Protein AF-A0A971FWZ2-F1 (afdb_monomer_lite)

Radius of gyration: 13.99 Å; chains: 1; bounding box: 31×29×38 Å

Structure (mmCIF, N/CA/C/O backbone):
data_AF-A0A971FWZ2-F1
#
_entry.id   AF-A0A971FWZ2-F1
#
loop_
_atom_site.group_PDB
_atom_site.id
_atom_site.type_symbol
_atom_site.label_atom_id
_atom_site.label_alt_id
_atom_site.label_comp_id
_atom_site.label_asym_id
_atom_site.label_entity_id
_atom_site.label_seq_id
_atom_site.pdbx_PDB_ins_code
_atom_site.Cartn_x
_atom_site.Cartn_y
_atom_site.Cartn_z
_atom_site.occupancy
_atom_site.B_iso_or_equiv
_atom_site.au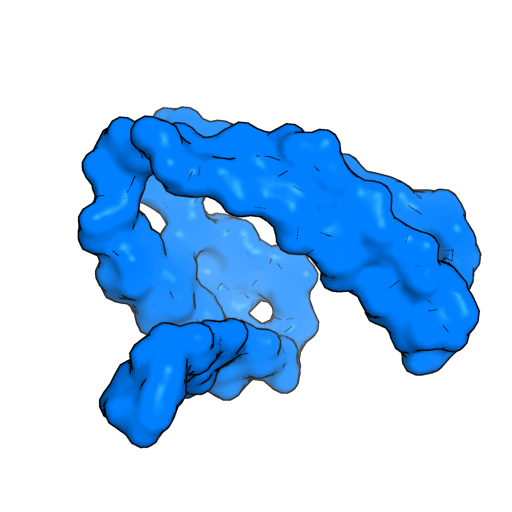th_seq_id
_atom_site.auth_comp_id
_atom_site.auth_asym_id
_atom_site.auth_atom_id
_atom_site.pdbx_PDB_model_num
ATOM 1 N N . MET A 1 1 ? -14.270 -1.105 8.929 1.00 76.12 1 MET A N 1
ATOM 2 C CA . MET A 1 1 ? -14.213 -1.210 10.407 1.00 76.12 1 MET A CA 1
ATOM 3 C C . MET A 1 1 ? -13.450 0.003 10.904 1.00 76.12 1 MET A C 1
ATOM 5 O O . MET A 1 1 ? -12.617 0.483 10.150 1.00 76.12 1 MET A O 1
ATOM 9 N N . SER A 1 2 ? -13.729 0.513 12.102 1.00 93.12 2 SER A N 1
ATOM 10 C CA . SER A 1 2 ? -12.933 1.619 12.650 1.00 93.12 2 SER A CA 1
ATOM 11 C C . SER A 1 2 ? -11.687 1.083 13.356 1.00 93.12 2 SER A C 1
ATOM 13 O O . SER A 1 2 ? -11.764 0.034 13.996 1.00 93.12 2 SER A O 1
ATOM 15 N N . TYR A 1 3 ? -10.578 1.811 13.241 1.00 96.31 3 TYR A N 1
ATOM 16 C CA . TYR A 1 3 ? -9.307 1.527 13.909 1.00 96.31 3 TYR A CA 1
ATOM 17 C C . TYR A 1 3 ? -8.830 2.768 14.674 1.00 96.31 3 TYR A C 1
ATOM 19 O O . TYR A 1 3 ? -9.221 3.883 14.327 1.00 96.31 3 TYR A O 1
ATOM 27 N N . PRO A 1 4 ? -7.989 2.629 15.711 1.00 97.81 4 PRO A N 1
ATOM 28 C CA . PRO A 1 4 ? -7.306 3.764 16.317 1.00 97.81 4 PRO A CA 1
ATOM 29 C C . PRO A 1 4 ? -6.423 4.491 15.295 1.00 97.81 4 PRO A C 1
ATOM 31 O O . PRO A 1 4 ? -5.694 3.859 14.534 1.00 97.81 4 PRO A O 1
ATOM 34 N N . ARG A 1 5 ? -6.420 5.828 15.326 1.00 97.50 5 ARG A N 1
ATOM 35 C CA . ARG A 1 5 ? -5.588 6.648 14.430 1.00 97.50 5 ARG A CA 1
ATOM 36 C C . ARG A 1 5 ? -4.108 6.246 14.460 1.00 97.50 5 ARG A C 1
ATOM 38 O O . ARG A 1 5 ? -3.516 6.057 13.405 1.00 97.50 5 ARG A O 1
ATOM 45 N N . ALA A 1 6 ? -3.560 6.055 15.659 1.00 98.12 6 ALA A N 1
ATOM 46 C CA . ALA A 1 6 ? -2.160 5.682 15.853 1.00 98.12 6 ALA A CA 1
ATOM 47 C C . ALA A 1 6 ? -1.798 4.330 15.207 1.00 98.12 6 ALA A C 1
ATOM 49 O O . ALA A 1 6 ? -0.681 4.158 14.738 1.00 98.12 6 ALA A O 1
ATOM 50 N N . GLU A 1 7 ? -2.741 3.385 15.143 1.00 97.62 7 GLU A N 1
ATOM 51 C CA . GLU A 1 7 ? -2.521 2.083 14.499 1.00 97.62 7 GLU A CA 1
ATOM 52 C C . GLU A 1 7 ? -2.395 2.234 12.976 1.00 97.62 7 GLU A C 1
ATOM 54 O O . GLU A 1 7 ? -1.532 1.621 12.350 1.00 97.62 7 GLU A O 1
ATOM 59 N N . LEU A 1 8 ? -3.217 3.100 12.372 1.00 97.75 8 LEU A N 1
ATOM 60 C CA . LEU A 1 8 ? -3.130 3.396 10.940 1.00 97.75 8 LEU A CA 1
ATOM 61 C C . LEU A 1 8 ? -1.877 4.206 10.593 1.00 97.75 8 LEU A C 1
ATOM 63 O O . LEU A 1 8 ? -1.286 3.978 9.542 1.00 97.75 8 LEU A O 1
ATOM 67 N N . GLU A 1 9 ? -1.452 5.119 11.467 1.00 98.06 9 GLU A N 1
ATOM 68 C CA . GLU A 1 9 ? -0.191 5.856 11.307 1.00 98.06 9 GLU A CA 1
ATOM 69 C C . GLU A 1 9 ? 1.014 4.914 11.342 1.00 98.06 9 GLU A C 1
ATOM 71 O O . GLU A 1 9 ? 1.855 4.966 10.448 1.00 98.06 9 GLU A O 1
ATOM 76 N N . GLU A 1 10 ? 1.048 3.980 12.294 1.00 98.12 10 GLU A N 1
ATOM 77 C CA . GLU A 1 10 ? 2.091 2.955 12.355 1.00 98.12 10 GLU A CA 1
ATOM 78 C C . GLU A 1 10 ? 2.098 2.064 11.100 1.00 98.12 10 GLU A C 1
ATOM 80 O O . GLU A 1 10 ? 3.161 1.742 10.562 1.00 98.12 10 GLU A O 1
ATOM 85 N N . MET A 1 11 ? 0.920 1.677 10.600 1.00 96.56 11 MET A N 1
ATOM 86 C CA . MET A 1 11 ? 0.810 0.919 9.352 1.00 96.56 11 MET A CA 1
ATOM 87 C C . MET A 1 11 ? 1.402 1.699 8.170 1.00 96.56 11 MET A C 1
ATOM 89 O O . MET A 1 11 ? 2.194 1.139 7.410 1.00 96.56 11 MET A O 1
ATOM 93 N N . VAL A 1 12 ? 1.088 2.994 8.053 1.00 96.88 12 VAL A N 1
ATOM 94 C CA . VAL A 1 12 ? 1.637 3.873 7.009 1.00 96.88 12 VAL A CA 1
ATOM 95 C C . VAL A 1 12 ? 3.154 3.997 7.120 1.00 96.88 12 VAL A C 1
ATOM 97 O O . VAL A 1 12 ? 3.845 3.897 6.109 1.00 96.88 12 VAL A O 1
ATOM 100 N N . GLU A 1 13 ? 3.698 4.178 8.322 1.00 96.94 13 GLU A N 1
ATOM 101 C CA . GLU A 1 13 ? 5.148 4.257 8.527 1.00 96.94 13 GLU A CA 1
ATOM 102 C C . GLU A 1 13 ? 5.858 2.981 8.059 1.00 96.94 13 GLU A C 1
ATOM 104 O O . GLU A 1 13 ? 6.848 3.055 7.322 1.00 96.94 13 GLU A O 1
ATOM 109 N N . A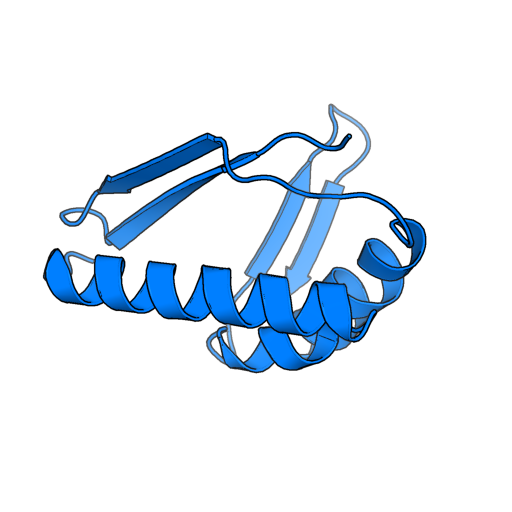RG A 1 14 ? 5.318 1.808 8.420 1.00 97.12 14 ARG A N 1
ATOM 110 C CA . ARG A 1 14 ? 5.836 0.504 7.978 1.00 97.12 14 ARG A CA 1
ATOM 111 C C . ARG A 1 14 ? 5.732 0.334 6.463 1.00 97.12 14 ARG A C 1
ATOM 113 O O . ARG A 1 14 ? 6.688 -0.126 5.845 1.00 97.12 14 ARG A O 1
ATOM 120 N N . TRP A 1 15 ? 4.608 0.732 5.868 1.00 95.50 15 TRP A N 1
ATOM 121 C CA . TRP A 1 15 ? 4.387 0.688 4.422 1.00 95.50 15 TRP A CA 1
ATOM 122 C C . TRP A 1 15 ? 5.406 1.540 3.662 1.00 95.50 15 TRP A C 1
ATOM 124 O O . TRP A 1 15 ? 6.067 1.058 2.743 1.00 95.50 15 TRP A O 1
ATOM 134 N N . LEU A 1 16 ? 5.586 2.795 4.080 1.00 93.56 16 LEU A N 1
ATOM 135 C CA . LEU A 1 16 ? 6.524 3.719 3.446 1.00 93.56 16 LEU A CA 1
ATOM 136 C C . LEU A 1 16 ? 7.977 3.264 3.613 1.00 93.56 16 LEU A C 1
ATOM 138 O O . LEU A 1 16 ? 8.782 3.461 2.705 1.00 93.56 16 LEU A O 1
ATOM 142 N N . GLN A 1 17 ? 8.326 2.664 4.755 1.00 94.88 17 GLN A N 1
ATOM 143 C CA . GLN A 1 17 ? 9.657 2.092 4.954 1.00 94.88 17 GLN A CA 1
ATOM 144 C C . GLN A 1 17 ? 9.893 0.885 4.045 1.00 94.88 17 GLN A C 1
ATOM 146 O O . GLN A 1 17 ? 10.898 0.863 3.343 1.00 94.88 17 GLN A O 1
ATOM 151 N N . ALA A 1 18 ? 8.951 -0.060 3.989 1.00 94.31 18 ALA A N 1
ATOM 152 C CA . ALA A 1 18 ? 9.061 -1.224 3.115 1.00 94.31 18 ALA A CA 1
ATOM 153 C C . ALA A 1 18 ? 9.166 -0.826 1.636 1.00 94.31 18 ALA A C 1
ATOM 155 O O . ALA A 1 18 ? 9.937 -1.434 0.903 1.00 94.31 18 ALA A O 1
ATOM 156 N N . ASN A 1 19 ? 8.450 0.222 1.213 1.00 90.56 19 ASN A N 1
ATOM 157 C CA . ASN A 1 19 ? 8.554 0.740 -0.149 1.00 90.56 19 ASN A CA 1
ATOM 158 C C . ASN A 1 19 ? 9.947 1.313 -0.453 1.00 90.56 19 ASN A C 1
ATOM 160 O O . ASN A 1 19 ? 10.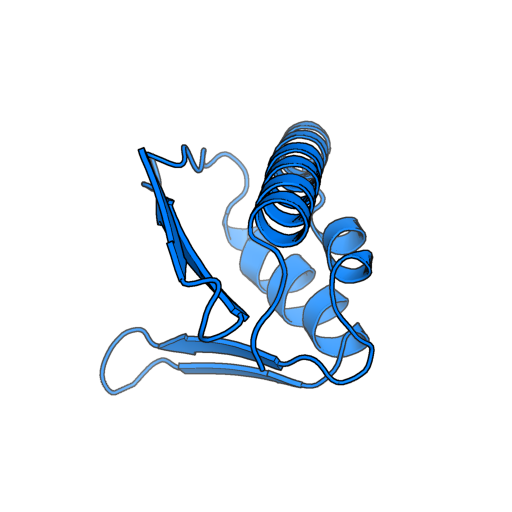495 1.024 -1.508 1.00 90.56 19 ASN A O 1
ATOM 164 N N . ARG A 1 20 ? 10.546 2.074 0.476 1.00 89.50 20 ARG A N 1
ATOM 165 C CA . ARG A 1 20 ? 11.928 2.570 0.323 1.00 89.50 20 ARG A CA 1
ATOM 166 C C . ARG A 1 20 ? 12.941 1.430 0.267 1.00 89.50 20 ARG A C 1
ATOM 168 O O . ARG A 1 20 ? 13.873 1.477 -0.527 1.00 89.50 20 ARG A O 1
ATOM 175 N N . ASP A 1 21 ? 12.768 0.416 1.110 1.00 92.25 21 ASP A N 1
ATOM 176 C CA . ASP A 1 21 ? 13.667 -0.740 1.143 1.00 92.25 21 ASP A CA 1
ATOM 177 C C . ASP A 1 21 ? 13.558 -1.561 -0.154 1.00 92.25 21 ASP A C 1
ATOM 179 O O . ASP A 1 21 ? 14.579 -1.974 -0.704 1.00 92.25 21 ASP A O 1
ATOM 183 N N . ALA A 1 22 ? 12.337 -1.740 -0.670 1.00 89.81 22 ALA A N 1
ATOM 184 C CA . ALA A 1 22 ? 12.068 -2.377 -1.957 1.00 89.81 22 ALA A CA 1
ATOM 185 C C . ALA A 1 22 ? 12.677 -1.600 -3.131 1.00 89.81 22 ALA A C 1
ATOM 187 O O . ALA A 1 22 ? 13.332 -2.197 -3.980 1.00 89.81 22 ALA A O 1
ATOM 188 N N . GLU A 1 23 ? 12.528 -0.275 -3.141 1.00 86.25 23 GLU A N 1
ATOM 189 C CA . GLU A 1 23 ? 13.098 0.615 -4.157 1.00 86.25 23 GLU A CA 1
ATOM 190 C C . GLU A 1 23 ? 14.633 0.553 -4.171 1.00 86.25 23 GLU A C 1
ATOM 192 O O . GLU A 1 23 ? 15.242 0.405 -5.228 1.00 86.25 23 GLU A O 1
ATOM 197 N N . VAL A 1 24 ? 15.276 0.566 -2.997 1.00 87.62 24 VAL A N 1
ATOM 198 C CA . VAL A 1 24 ? 16.737 0.402 -2.876 1.00 87.62 24 VAL A CA 1
ATOM 199 C C . VAL A 1 24 ? 17.198 -0.982 -3.349 1.00 87.62 24 VAL A C 1
ATOM 201 O O . VAL A 1 24 ? 18.288 -1.107 -3.911 1.00 87.62 24 VAL A O 1
ATOM 204 N N . ALA A 1 25 ? 16.399 -2.023 -3.108 1.00 89.12 25 ALA A N 1
ATOM 205 C CA . ALA A 1 25 ? 16.708 -3.391 -3.517 1.00 89.12 25 ALA A CA 1
ATOM 206 C C . ALA A 1 25 ? 16.371 -3.687 -4.990 1.00 89.12 25 ALA A C 1
ATOM 208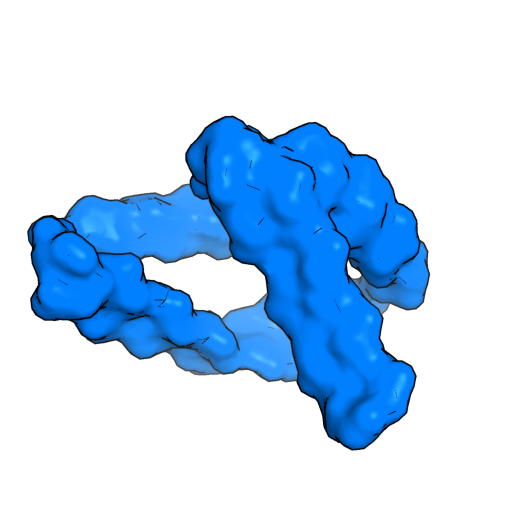 O O . ALA A 1 25 ? 16.897 -4.658 -5.535 1.00 89.12 25 ALA A O 1
ATOM 209 N N . GLY A 1 26 ? 15.506 -2.883 -5.618 1.00 86.56 26 GLY A N 1
ATOM 210 C CA . GLY A 1 26 ? 14.879 -3.208 -6.901 1.00 86.56 26 GLY A CA 1
ATOM 211 C C . GLY A 1 26 ? 13.964 -4.436 -6.822 1.00 86.56 26 GLY A C 1
ATOM 212 O O . GLY A 1 26 ? 13.851 -5.179 -7.791 1.00 86.56 26 GLY A O 1
ATOM 213 N N . ASP A 1 27 ? 13.371 -4.708 -5.655 1.00 90.06 27 ASP A N 1
ATOM 214 C CA . ASP A 1 27 ? 12.499 -5.867 -5.435 1.00 90.06 27 ASP A CA 1
ATOM 215 C C . ASP A 1 27 ? 11.334 -5.513 -4.505 1.00 90.06 27 ASP A C 1
ATOM 217 O O . ASP A 1 27 ? 11.503 -5.335 -3.296 1.00 90.06 27 ASP A O 1
ATOM 221 N N . TRP A 1 28 ? 10.128 -5.463 -5.072 1.00 91.56 28 TRP A N 1
ATOM 222 C CA . TRP A 1 28 ? 8.890 -5.162 -4.352 1.00 91.56 28 TRP A CA 1
ATOM 223 C C . TRP A 1 28 ? 8.189 -6.398 -3.789 1.00 91.56 28 TRP A C 1
ATOM 225 O O . TRP A 1 28 ? 7.291 -6.254 -2.955 1.00 91.56 28 TRP A O 1
ATOM 235 N N . LYS A 1 29 ? 8.603 -7.621 -4.151 1.00 94.12 29 LYS A N 1
ATOM 236 C CA . LYS A 1 29 ? 7.962 -8.858 -3.670 1.00 94.12 29 LYS A CA 1
ATOM 237 C C . LYS A 1 29 ? 7.876 -8.961 -2.138 1.00 94.12 29 LYS A C 1
ATOM 239 O O . LYS A 1 29 ? 6.840 -9.433 -1.655 1.00 94.12 29 LYS A O 1
ATOM 244 N N . PRO A 1 30 ? 8.871 -8.512 -1.341 1.00 94.94 30 PRO A N 1
ATOM 245 C CA . PRO A 1 30 ? 8.783 -8.548 0.120 1.00 94.94 30 PRO A CA 1
ATOM 246 C C . PRO A 1 30 ? 7.619 -7.732 0.699 1.00 94.94 30 PRO A C 1
ATOM 248 O O . PRO A 1 30 ? 7.098 -8.090 1.756 1.00 94.94 30 PRO A O 1
ATOM 251 N N . MET A 1 31 ? 7.149 -6.687 0.004 1.00 95.38 31 MET A N 1
ATOM 252 C CA . MET A 1 31 ? 6.003 -5.888 0.460 1.00 95.38 31 MET A CA 1
ATOM 253 C C . MET A 1 31 ? 4.703 -6.697 0.528 1.00 95.38 31 MET A C 1
ATOM 255 O O . MET A 1 31 ? 3.787 -6.309 1.253 1.00 95.38 31 MET A O 1
ATOM 259 N N . ALA A 1 32 ? 4.626 -7.852 -0.147 1.00 96.81 32 ALA A N 1
ATOM 260 C CA . ALA A 1 32 ? 3.491 -8.767 -0.049 1.00 96.81 32 ALA A CA 1
ATOM 261 C C . ALA A 1 32 ? 3.199 -9.196 1.403 1.00 96.81 32 ALA A C 1
ATOM 263 O O . ALA A 1 32 ? 2.057 -9.499 1.733 1.00 96.81 32 ALA A O 1
ATOM 264 N N . GLU A 1 33 ? 4.196 -9.203 2.296 1.00 97.25 33 GLU A N 1
ATOM 265 C CA . GLU A 1 33 ? 3.994 -9.554 3.710 1.00 97.25 33 GLU A CA 1
ATOM 266 C C . GLU A 1 33 ? 3.170 -8.520 4.496 1.00 97.25 33 GLU A C 1
ATOM 268 O O . GLU A 1 33 ? 2.682 -8.831 5.581 1.00 97.25 33 GLU A O 1
ATOM 273 N N . LEU A 1 34 ? 2.960 -7.316 3.951 1.00 96.75 34 LEU A N 1
ATOM 274 C CA . LEU A 1 34 ? 2.078 -6.302 4.540 1.00 96.75 34 LEU A CA 1
ATOM 275 C C . LEU A 1 34 ? 0.590 -6.552 4.246 1.00 96.75 34 LEU A C 1
ATOM 277 O O . LEU A 1 34 ? -0.268 -5.863 4.796 1.00 96.75 34 LEU A O 1
ATOM 281 N N . TYR A 1 35 ? 0.274 -7.532 3.400 1.00 97.12 35 TYR A N 1
ATOM 282 C CA . TYR A 1 35 ? -1.092 -7.884 3.033 1.00 97.12 35 TYR A CA 1
ATOM 283 C C . TYR A 1 35 ? -1.604 -9.071 3.847 1.00 97.12 35 TYR A C 1
ATOM 285 O O . TYR A 1 35 ? -0.866 -10.010 4.164 1.00 97.12 35 TYR A O 1
ATOM 293 N N . THR A 1 36 ? -2.907 -9.070 4.138 1.00 97.44 36 THR A N 1
ATOM 294 C CA . THR A 1 36 ? -3.574 -10.267 4.658 1.00 97.44 36 THR A CA 1
ATOM 295 C C . THR A 1 36 ? -3.602 -11.363 3.585 1.00 97.44 36 THR A C 1
ATOM 297 O O . THR A 1 36 ? -3.566 -11.054 2.390 1.00 97.44 36 THR A O 1
ATOM 300 N N . PRO A 1 37 ? -3.672 -12.655 3.964 1.00 97.94 37 PRO A N 1
ATOM 301 C CA . PRO A 1 37 ? -3.681 -13.758 2.998 1.00 97.94 37 PRO A CA 1
ATOM 302 C C . PRO A 1 37 ? -4.775 -13.658 1.924 1.00 97.94 37 PRO A C 1
ATOM 304 O O . PRO A 1 37 ? -4.585 -14.156 0.818 1.00 97.94 37 PRO A O 1
ATOM 307 N N . ASP A 1 38 ? -5.891 -13.005 2.246 1.00 97.62 38 ASP A N 1
ATOM 308 C CA . ASP A 1 38 ? -7.096 -12.832 1.432 1.00 97.62 38 ASP A CA 1
ATOM 309 C C . ASP A 1 38 ? -7.240 -11.433 0.801 1.00 97.62 38 ASP A C 1
ATOM 311 O O . ASP A 1 38 ? -8.296 -11.114 0.254 1.00 97.62 38 ASP A O 1
ATOM 315 N N . ALA A 1 39 ? -6.207 -10.587 0.871 1.00 97.56 39 ALA A N 1
ATOM 316 C CA . ALA A 1 39 ? -6.249 -9.240 0.310 1.00 97.56 39 ALA A CA 1
ATOM 317 C C . ALA A 1 39 ? -6.386 -9.237 -1.222 1.00 97.56 39 ALA A C 1
ATOM 319 O O . ALA A 1 39 ? -5.978 -10.175 -1.904 1.00 97.56 39 ALA A O 1
ATOM 320 N N . THR A 1 40 ? -6.897 -8.137 -1.771 1.00 97.19 40 THR A N 1
ATOM 321 C CA . THR A 1 40 ? -6.972 -7.895 -3.218 1.00 97.19 40 THR A CA 1
ATOM 322 C C . THR A 1 40 ? -6.176 -6.651 -3.591 1.00 97.19 40 THR A C 1
ATOM 324 O O . THR A 1 40 ? -6.260 -5.647 -2.882 1.00 97.19 40 THR A O 1
ATOM 327 N N . TYR A 1 41 ? -5.472 -6.686 -4.721 1.00 95.44 41 TYR A N 1
ATOM 32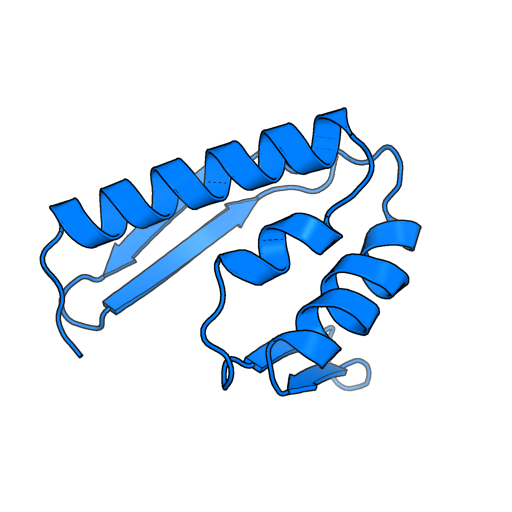8 C CA . TYR A 1 41 ? -4.764 -5.532 -5.280 1.00 95.44 41 TYR A CA 1
ATOM 329 C C . TYR A 1 41 ? -5.181 -5.327 -6.728 1.00 95.44 41 TYR A C 1
ATOM 331 O O . TYR A 1 41 ? -5.108 -6.259 -7.522 1.00 95.44 41 TYR A O 1
ATOM 339 N N . GLY A 1 42 ? -5.575 -4.113 -7.096 1.00 93.44 42 GLY A N 1
ATOM 340 C CA . GLY A 1 42 ? -5.991 -3.837 -8.462 1.00 93.44 42 GLY A CA 1
ATOM 341 C C . GLY A 1 42 ? -5.934 -2.365 -8.820 1.00 93.44 42 GLY A C 1
ATOM 342 O O . GLY A 1 42 ? -5.951 -1.493 -7.950 1.00 93.44 42 GLY A O 1
ATOM 343 N N . TRP A 1 43 ? -5.896 -2.100 -10.119 1.00 91.12 43 TRP A N 1
ATOM 344 C CA . TRP A 1 43 ? -5.982 -0.760 -10.687 1.00 91.12 43 TRP A CA 1
ATOM 345 C C . TRP A 1 43 ? -6.804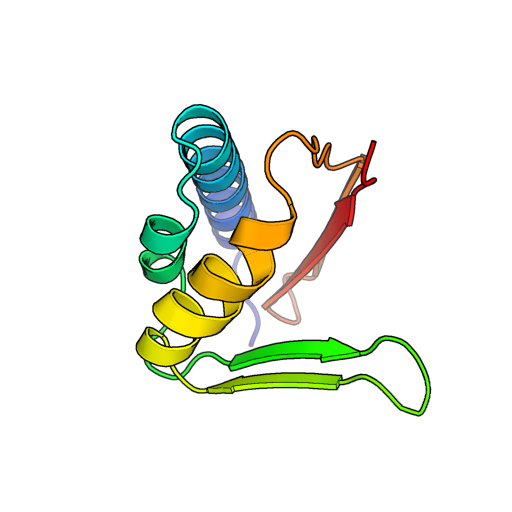 -0.777 -11.968 1.00 91.12 43 TRP A C 1
ATOM 347 O O . TRP A 1 43 ? -7.036 -1.816 -12.588 1.00 91.12 43 TRP A O 1
ATOM 357 N N . ASN A 1 44 ? -7.244 0.410 -12.368 1.00 91.69 44 ASN A N 1
ATOM 358 C CA . ASN A 1 44 ? -7.964 0.627 -13.607 1.00 91.69 44 ASN A CA 1
ATOM 359 C C . ASN A 1 44 ? -7.382 1.854 -14.323 1.00 91.69 44 ASN A C 1
ATOM 361 O O . ASN A 1 44 ? -7.293 2.939 -13.749 1.00 91.69 44 ASN A O 1
ATOM 365 N N . TYR A 1 45 ? -7.005 1.667 -15.586 1.00 86.94 45 TYR A N 1
ATOM 366 C CA . TYR A 1 45 ? -6.582 2.711 -16.511 1.00 86.94 45 TYR A CA 1
ATOM 367 C C . TYR A 1 45 ? -7.611 2.843 -17.639 1.00 86.94 45 TYR A C 1
ATOM 369 O O . TYR A 1 45 ? -7.403 2.404 -18.771 1.00 86.94 45 TYR A O 1
ATOM 377 N N . GLY A 1 46 ? -8.742 3.475 -17.323 1.00 88.31 46 GLY A N 1
ATOM 378 C CA . GLY A 1 46 ? -9.800 3.765 -18.289 1.00 88.31 46 GLY A CA 1
ATOM 379 C C . GLY A 1 46 ? -10.713 2.571 -18.580 1.00 88.31 46 GLY A C 1
ATOM 380 O O . GLY A 1 46 ? -10.814 1.623 -17.809 1.00 88.31 46 GLY A O 1
ATOM 381 N N . ASP A 1 47 ? -11.416 2.619 -19.711 1.00 88.56 47 ASP A N 1
ATOM 382 C CA . ASP A 1 47 ? -12.483 1.666 -20.049 1.00 88.56 47 ASP A CA 1
ATOM 383 C C . ASP A 1 47 ? -11.985 0.281 -20.496 1.00 88.56 47 ASP A C 1
ATOM 385 O O . ASP A 1 47 ? -12.794 -0.631 -20.650 1.00 88.56 47 ASP A O 1
ATOM 389 N N . ARG A 1 48 ? -10.680 0.121 -20.750 1.00 89.44 48 ARG A N 1
ATOM 390 C CA . ARG A 1 48 ? -10.123 -1.073 -21.419 1.00 89.44 48 ARG A CA 1
ATOM 391 C C . ARG A 1 48 ? -9.028 -1.795 -20.658 1.00 89.44 48 ARG A C 1
ATOM 393 O O . ARG A 1 48 ? -8.707 -2.920 -21.030 1.00 89.44 48 ARG A O 1
ATOM 400 N N . THR A 1 49 ? -8.450 -1.160 -19.648 1.00 86.50 49 THR A N 1
ATOM 401 C CA . THR A 1 49 ? -7.294 -1.704 -18.942 1.00 86.50 49 THR A CA 1
ATOM 402 C C . THR A 1 49 ? -7.616 -1.760 -17.463 1.00 86.50 49 THR A C 1
ATOM 404 O O . THR A 1 49 ? -7.712 -0.731 -16.799 1.00 86.50 49 THR A O 1
ATOM 407 N N . GLU A 1 50 ? -7.786 -2.969 -16.950 1.00 91.25 50 GLU A N 1
ATOM 408 C CA . GLU A 1 50 ? -7.943 -3.244 -15.528 1.00 91.25 50 GLU A CA 1
ATOM 409 C C . GLU A 1 50 ? -7.066 -4.428 -15.138 1.00 91.25 50 GLU A C 1
ATOM 411 O O . GLU A 1 50 ? -6.785 -5.304 -15.956 1.00 91.25 50 GLU A O 1
ATOM 416 N N . PHE A 1 51 ? -6.643 -4.436 -13.883 1.00 92.62 51 PHE A N 1
ATOM 417 C CA . PHE A 1 51 ? -5.890 -5.520 -13.280 1.00 92.62 51 PHE A CA 1
ATOM 418 C C . PHE A 1 51 ? -6.458 -5.811 -11.893 1.00 92.62 51 PHE A C 1
ATOM 420 O O . PHE A 1 51 ? -6.854 -4.893 -11.169 1.00 92.62 51 PHE A O 1
ATOM 427 N N . MET A 1 52 ? -6.469 -7.089 -11.516 1.00 95.38 52 MET A N 1
ATOM 428 C CA . MET A 1 52 ? -6.804 -7.535 -10.169 1.00 95.38 52 MET A CA 1
ATOM 429 C C . MET A 1 52 ? -6.017 -8.802 -9.831 1.00 95.38 52 MET A C 1
ATOM 431 O O . MET A 1 52 ? -6.108 -9.791 -10.553 1.00 95.38 52 MET A O 1
ATOM 435 N N . ALA A 1 53 ? -5.314 -8.775 -8.705 1.00 96.81 53 ALA A N 1
ATOM 436 C CA . ALA A 1 53 ? -4.728 -9.927 -8.037 1.00 96.81 53 ALA A CA 1
ATOM 437 C C . ALA A 1 53 ? -5.537 -10.248 -6.774 1.00 96.81 53 ALA A C 1
ATOM 439 O O . ALA A 1 53 ? -5.892 -9.342 -6.008 1.00 96.81 53 ALA A O 1
ATOM 440 N N . VAL A 1 54 ? -5.820 -11.531 -6.549 1.00 97.19 54 VAL A N 1
ATOM 441 C CA . VAL A 1 54 ? -6.613 -12.024 -5.419 1.00 97.19 54 VAL A CA 1
ATOM 442 C C . VAL A 1 54 ? -5.767 -12.948 -4.550 1.00 97.19 54 VAL A C 1
ATOM 444 O O . VAL A 1 54 ? -5.353 -14.032 -4.949 1.00 97.19 54 VAL A O 1
ATOM 447 N N . GLY A 1 55 ? -5.569 -12.535 -3.305 1.00 98.06 55 GLY A N 1
ATOM 448 C CA . GLY A 1 55 ? -4.745 -13.231 -2.333 1.00 98.06 55 GLY A CA 1
ATOM 449 C C . GLY A 1 55 ? -3.279 -12.813 -2.393 1.00 98.06 55 GLY A C 1
ATOM 450 O O . GLY A 1 55 ? -2.749 -12.371 -3.413 1.00 98.06 55 GLY A O 1
ATOM 451 N N . ARG A 1 56 ? -2.601 -12.969 -1.256 1.00 97.94 56 ARG A N 1
ATOM 452 C CA . ARG A 1 56 ? -1.229 -12.480 -1.059 1.00 97.94 56 ARG A CA 1
ATOM 453 C C . ARG A 1 56 ? -0.213 -13.052 -2.053 1.00 97.94 56 ARG A C 1
ATOM 455 O O . ARG A 1 56 ? 0.724 -12.351 -2.428 1.00 97.94 56 ARG A O 1
ATOM 462 N N . ASP A 1 57 ? -0.392 -14.302 -2.469 1.00 97.56 57 ASP A N 1
ATOM 463 C CA . ASP A 1 57 ? 0.529 -14.964 -3.396 1.00 97.56 57 ASP A CA 1
ATOM 464 C C . ASP A 1 57 ? 0.416 -14.376 -4.814 1.00 97.56 57 ASP A C 1
ATOM 466 O O . ASP A 1 57 ? 1.438 -14.110 -5.446 1.00 97.56 57 ASP A O 1
ATOM 470 N N . GLU A 1 58 ? -0.799 -14.069 -5.288 1.00 97.38 58 GLU A N 1
ATOM 471 C CA . GLU A 1 58 ? -0.989 -13.366 -6.566 1.00 97.38 58 GLU A CA 1
ATOM 472 C C . GLU A 1 58 ? -0.486 -11.922 -6.491 1.00 97.38 58 GLU A C 1
ATOM 474 O O . GLU A 1 58 ? 0.155 -11.445 -7.425 1.00 97.38 58 GLU A O 1
ATOM 479 N N . ILE A 1 59 ? -0.712 -11.231 -5.368 1.00 97.44 59 ILE A N 1
ATOM 480 C CA . ILE A 1 59 ? -0.171 -9.881 -5.150 1.00 97.44 59 ILE A CA 1
ATOM 481 C C . ILE A 1 59 ? 1.359 -9.895 -5.253 1.00 97.44 59 ILE A C 1
ATOM 483 O O . ILE A 1 59 ? 1.941 -9.006 -5.869 1.00 97.44 59 ILE A O 1
ATOM 487 N N . ARG A 1 60 ? 2.022 -10.906 -4.681 1.00 96.50 60 ARG A N 1
ATOM 488 C CA . ARG A 1 60 ? 3.480 -11.040 -4.743 1.00 96.50 60 ARG A CA 1
ATOM 489 C C . ARG A 1 60 ? 3.987 -11.244 -6.161 1.00 96.50 60 ARG A C 1
ATOM 491 O O . ARG A 1 60 ? 4.912 -10.552 -6.572 1.00 96.50 60 ARG A O 1
ATOM 498 N N . GLU A 1 61 ? 3.451 -12.237 -6.862 1.00 95.94 61 GLU A N 1
ATOM 499 C CA . GLU A 1 61 ? 4.021 -12.642 -8.147 1.00 95.94 61 GLU A CA 1
ATOM 500 C C . GLU A 1 61 ? 3.575 -11.725 -9.284 1.00 95.94 61 GLU A C 1
ATOM 502 O O . GLU A 1 61 ? 4.409 -11.315 -10.085 1.00 95.94 61 GLU A O 1
ATOM 507 N N . LEU A 1 62 ? 2.296 -11.345 -9.318 1.00 94.31 62 LEU A N 1
ATOM 508 C CA . LEU A 1 62 ? 1.723 -10.572 -10.417 1.00 94.31 62 LEU A CA 1
ATOM 509 C C . LEU A 1 62 ? 1.872 -9.069 -10.171 1.00 94.31 62 LEU A C 1
ATOM 511 O O . LEU A 1 62 ? 2.553 -8.382 -10.925 1.00 94.31 62 LEU A O 1
ATOM 515 N N . ALA A 1 63 ? 1.280 -8.557 -9.085 1.00 92.19 63 ALA A N 1
ATOM 516 C CA . ALA A 1 63 ? 1.220 -7.113 -8.855 1.00 92.19 63 ALA A CA 1
ATOM 517 C C . ALA A 1 63 ? 2.597 -6.526 -8.514 1.00 92.19 63 ALA A C 1
ATOM 519 O O . ALA A 1 63 ? 3.040 -5.583 -9.152 1.00 92.19 63 ALA A O 1
ATOM 520 N N . LEU A 1 64 ? 3.289 -7.087 -7.519 1.00 90.94 64 LEU A N 1
ATOM 521 C CA . LEU A 1 64 ? 4.585 -6.585 -7.042 1.00 90.94 64 LEU A CA 1
ATOM 522 C C . LEU A 1 64 ? 5.780 -7.165 -7.810 1.00 90.94 64 LEU A C 1
ATOM 524 O O . LEU A 1 64 ? 6.887 -6.647 -7.693 1.00 90.94 64 LEU A O 1
ATOM 528 N N . GLY A 1 65 ? 5.573 -8.257 -8.544 1.00 89.25 65 GLY A N 1
ATOM 529 C CA . GLY A 1 65 ? 6.598 -8.922 -9.337 1.00 89.25 65 GLY A CA 1
ATOM 530 C C . GLY A 1 65 ? 6.561 -8.468 -10.790 1.00 89.25 65 GLY A C 1
ATOM 531 O O . GLY A 1 65 ? 7.379 -7.655 -11.203 1.00 89.25 65 GLY A O 1
ATOM 532 N N . GLU A 1 66 ? 5.632 -9.019 -11.569 1.00 85.94 66 GLU A N 1
ATOM 533 C CA . GLU A 1 66 ? 5.555 -8.793 -13.018 1.00 85.94 66 GLU A CA 1
ATOM 534 C C . GLU A 1 66 ? 5.264 -7.331 -13.383 1.00 85.94 66 GLU A C 1
ATOM 536 O O . GLU A 1 66 ? 5.944 -6.761 -14.236 1.00 85.94 66 GLU A O 1
ATOM 541 N N . GLU A 1 67 ? 4.290 -6.711 -12.721 1.00 82.94 67 GLU A N 1
ATOM 542 C CA . GLU A 1 67 ? 3.803 -5.378 -13.096 1.00 82.94 67 GLU A CA 1
ATOM 543 C C . GLU A 1 67 ? 4.748 -4.265 -12.613 1.00 82.94 67 GLU A C 1
ATOM 545 O O . GLU A 1 67 ? 5.008 -3.306 -13.341 1.00 82.94 67 GLU A O 1
ATOM 550 N N . MET A 1 68 ? 5.358 -4.428 -11.432 1.00 79.19 68 MET A N 1
ATOM 551 C CA . MET A 1 68 ? 6.367 -3.488 -10.924 1.00 79.19 68 MET A CA 1
ATOM 552 C C . MET A 1 68 ? 7.737 -3.640 -11.602 1.00 79.19 68 MET A C 1
ATOM 554 O O . MET A 1 68 ? 8.466 -2.657 -11.687 1.00 79.19 68 MET A O 1
ATOM 558 N N . ALA A 1 69 ? 8.092 -4.810 -12.150 1.00 71.56 69 ALA A N 1
ATOM 559 C CA . ALA A 1 69 ? 9.356 -4.983 -12.882 1.00 71.56 69 ALA A CA 1
ATOM 560 C C . ALA A 1 69 ? 9.455 -4.089 -14.134 1.00 71.56 69 ALA A C 1
ATOM 562 O O . ALA A 1 69 ? 10.547 -3.731 -14.571 1.00 71.56 69 ALA A O 1
ATOM 563 N N . GLY A 1 70 ? 8.321 -3.688 -14.722 1.00 63.78 70 GLY A N 1
ATOM 564 C CA . GLY A 1 70 ? 8.290 -2.728 -15.832 1.00 63.78 70 GLY A CA 1
ATOM 565 C C . GLY A 1 70 ? 8.641 -1.289 -15.434 1.00 63.78 70 GLY A C 1
ATOM 566 O O . GLY A 1 70 ? 8.746 -0.424 -16.306 1.00 63.78 70 GLY A O 1
ATOM 567 N N . LEU A 1 71 ? 8.801 -1.027 -14.136 1.00 66.75 71 LEU A N 1
ATOM 568 C CA . LEU A 1 71 ? 8.958 0.297 -13.543 1.00 66.75 71 LEU A CA 1
ATOM 569 C C . LEU A 1 71 ? 10.366 0.531 -12.969 1.00 66.75 71 LEU A C 1
ATOM 571 O O . LEU A 1 71 ? 10.589 1.507 -12.251 1.00 66.75 71 LEU A O 1
ATOM 575 N N . ASP A 1 72 ? 11.331 -0.319 -13.326 1.00 66.25 72 ASP A N 1
ATOM 576 C CA . ASP A 1 72 ? 12.732 -0.161 -12.936 1.00 66.25 72 ASP A CA 1
ATOM 577 C C . ASP A 1 72 ? 13.273 1.232 -13.307 1.00 66.25 72 ASP A C 1
ATOM 579 O O . ASP A 1 72 ? 13.268 1.645 -14.471 1.00 66.25 72 ASP A O 1
ATOM 583 N N . GLY A 1 73 ? 13.778 1.949 -12.298 1.00 67.88 73 GLY A N 1
ATOM 584 C CA . GLY A 1 73 ? 14.386 3.276 -12.441 1.00 67.88 73 GLY A CA 1
ATOM 585 C C . GLY A 1 73 ? 13.432 4.466 -12.295 1.00 67.88 73 GLY A C 1
ATOM 586 O O . GLY A 1 73 ? 13.889 5.596 -12.457 1.00 67.88 73 GLY A O 1
ATOM 587 N N . TRP A 1 74 ? 12.153 4.234 -11.989 1.00 71.88 74 TRP A N 1
ATOM 588 C CA . TRP A 1 74 ? 11.199 5.287 -11.631 1.00 71.88 74 TRP A CA 1
ATOM 589 C C . TRP A 1 74 ? 11.181 5.534 -10.121 1.00 71.88 74 TRP A C 1
ATOM 591 O O . TRP A 1 74 ? 11.225 4.584 -9.341 1.00 71.88 74 TRP A O 1
ATOM 601 N N . GLU A 1 75 ? 11.054 6.801 -9.715 1.00 73.19 75 GLU A N 1
ATOM 602 C CA . GLU A 1 75 ? 10.828 7.165 -8.311 1.00 73.19 75 GLU A CA 1
ATOM 603 C C . GLU A 1 75 ? 9.337 7.435 -8.061 1.00 73.19 75 GLU A C 1
ATOM 605 O O . GLU A 1 75 ? 8.639 8.034 -8.890 1.00 73.19 75 GLU A O 1
ATOM 610 N N . TYR A 1 76 ? 8.859 7.039 -6.876 1.00 77.44 76 TYR A N 1
ATOM 611 C CA . TYR A 1 76 ? 7.461 7.203 -6.455 1.00 77.44 76 TYR A CA 1
ATOM 612 C C . TYR A 1 76 ? 7.319 8.063 -5.190 1.00 77.44 76 TYR A C 1
ATOM 614 O O . TYR A 1 76 ? 6.887 7.566 -4.142 1.00 77.44 76 TYR A O 1
ATOM 622 N N . PRO A 1 77 ? 7.674 9.361 -5.229 1.00 82.50 77 PRO A N 1
ATOM 623 C CA . PRO A 1 77 ? 7.524 10.229 -4.071 1.00 82.50 77 PRO A CA 1
ATOM 624 C C . PRO A 1 77 ? 6.046 10.402 -3.704 1.00 82.50 77 PRO A C 1
ATOM 626 O O . PRO A 1 77 ? 5.248 10.931 -4.484 1.00 82.50 77 PRO A O 1
ATOM 629 N N . TYR A 1 78 ? 5.698 9.991 -2.483 1.00 86.06 78 TYR A N 1
ATOM 630 C CA . TYR A 1 78 ? 4.405 10.297 -1.877 1.00 86.06 78 TYR A CA 1
ATOM 631 C C . TYR A 1 78 ? 4.322 11.796 -1.566 1.00 86.06 78 TYR A C 1
ATOM 633 O O . TYR A 1 78 ? 5.183 12.348 -0.882 1.00 86.06 78 TYR A O 1
ATOM 641 N N . GLU A 1 79 ? 3.272 12.448 -2.053 1.00 91.06 79 GLU A N 1
ATOM 642 C CA . GLU A 1 79 ? 2.989 13.864 -1.812 1.00 91.06 79 GLU A CA 1
ATOM 643 C C . GLU A 1 79 ? 2.070 14.064 -0.612 1.00 91.06 79 GLU A C 1
ATOM 645 O O . GLU A 1 79 ? 2.254 15.003 0.160 1.00 91.06 79 GLU A O 1
ATOM 650 N N . GLU A 1 80 ? 1.088 13.177 -0.444 1.00 94.38 80 GLU A N 1
ATOM 651 C CA . GLU A 1 80 ? 0.102 13.288 0.624 1.00 94.38 80 GLU A CA 1
ATOM 652 C C . GLU A 1 80 ? -0.429 11.917 1.052 1.00 94.38 80 GLU A C 1
ATOM 654 O O . GLU A 1 80 ? -0.549 10.994 0.243 1.00 94.38 80 GLU A O 1
ATOM 659 N N . ILE A 1 81 ? -0.756 11.796 2.340 1.00 96.75 81 ILE A N 1
ATOM 660 C CA . ILE A 1 81 ? -1.424 10.636 2.930 1.00 96.75 81 ILE A CA 1
ATOM 661 C C . ILE A 1 81 ? -2.678 11.124 3.655 1.00 96.75 81 ILE A C 1
ATOM 663 O O . ILE A 1 81 ? -2.601 11.936 4.578 1.00 96.75 81 ILE A O 1
ATOM 667 N N . VAL A 1 82 ? -3.830 10.578 3.281 1.00 97.81 82 VAL A N 1
ATOM 668 C CA . VAL A 1 82 ? -5.113 10.812 3.948 1.00 97.81 82 VAL A CA 1
ATOM 669 C C . VAL A 1 82 ? -5.519 9.542 4.681 1.00 97.81 82 VAL A C 1
ATOM 671 O O . VAL A 1 82 ? -5.590 8.470 4.087 1.00 97.81 82 VAL A O 1
ATOM 674 N N . ILE A 1 83 ? -5.814 9.662 5.972 1.00 97.94 83 ILE A N 1
ATOM 675 C CA . ILE A 1 83 ? -6.271 8.557 6.820 1.00 97.94 83 ILE A CA 1
ATOM 676 C C . ILE A 1 83 ? -7.688 8.881 7.311 1.00 97.94 83 ILE A C 1
ATOM 678 O O . ILE A 1 83 ? -7.911 9.954 7.872 1.00 97.94 83 ILE A O 1
ATOM 682 N N . ASP A 1 84 ? -8.614 7.943 7.102 1.00 97.75 84 ASP A N 1
ATOM 683 C CA . ASP A 1 84 ? -9.985 7.929 7.631 1.00 97.75 84 ASP A CA 1
ATOM 684 C C . ASP A 1 84 ? -10.114 6.737 8.595 1.00 97.75 84 ASP A C 1
ATOM 686 O O . ASP A 1 84 ? -10.386 5.596 8.201 1.00 97.75 84 ASP A O 1
ATOM 690 N N . GLU A 1 85 ? -9.881 6.994 9.881 1.00 97.12 85 GLU A N 1
ATOM 691 C CA . GLU A 1 85 ? -9.853 5.976 10.931 1.00 97.12 85 GLU A CA 1
ATOM 692 C C . GLU A 1 85 ? -11.235 5.407 11.279 1.00 97.12 85 GLU A C 1
ATOM 694 O O . GLU A 1 85 ? -11.352 4.286 11.785 1.00 97.12 85 GLU A O 1
ATOM 699 N N . ALA A 1 86 ? -12.305 6.138 10.960 1.00 97.12 86 ALA A N 1
ATOM 700 C CA . ALA A 1 86 ? -13.671 5.655 11.126 1.00 97.12 86 ALA A CA 1
ATOM 701 C C . ALA A 1 86 ? -13.987 4.532 10.125 1.00 97.12 86 ALA A C 1
ATOM 703 O O . ALA A 1 86 ? -14.739 3.604 10.443 1.00 97.12 86 ALA A O 1
ATOM 704 N N . LYS A 1 87 ? -13.397 4.589 8.924 1.00 97.06 87 LYS A N 1
ATOM 705 C CA . LYS A 1 87 ? -13.559 3.561 7.885 1.00 97.06 87 LYS A CA 1
ATOM 706 C C . LYS A 1 87 ? -12.427 2.539 7.838 1.00 97.06 87 LYS A C 1
ATOM 708 O O . LYS A 1 87 ? -12.645 1.462 7.279 1.00 97.06 87 LYS A O 1
ATOM 713 N N . GLY A 1 88 ? -11.276 2.850 8.436 1.00 96.12 88 GLY A N 1
ATOM 714 C CA . GLY A 1 88 ? -10.071 2.027 8.345 1.00 96.12 88 GLY A CA 1
ATOM 715 C C . GLY A 1 88 ? -9.412 2.142 6.977 1.00 96.12 88 GLY A C 1
ATOM 716 O O . GLY A 1 88 ? -9.013 1.134 6.405 1.00 96.12 88 GLY A O 1
ATOM 717 N N . MET A 1 89 ? -9.390 3.354 6.421 1.00 97.06 89 MET A N 1
ATOM 718 C CA . MET A 1 89 ? -8.950 3.618 5.055 1.00 97.06 89 MET A CA 1
ATOM 719 C C . MET A 1 89 ? -7.749 4.558 5.053 1.00 97.06 89 MET A C 1
ATOM 721 O O . MET A 1 89 ? -7.723 5.549 5.784 1.00 97.06 89 MET A O 1
ATOM 725 N N . VAL A 1 90 ? -6.789 4.259 4.182 1.00 97.00 90 VAL A N 1
ATOM 726 C CA . VAL A 1 90 ? -5.637 5.108 3.885 1.00 97.00 90 VAL A CA 1
ATOM 727 C C . VAL A 1 90 ? -5.596 5.346 2.382 1.00 97.00 90 VAL A C 1
ATOM 729 O O . VAL A 1 90 ? -5.759 4.409 1.604 1.00 97.00 90 VAL A O 1
ATOM 732 N N . ILE A 1 91 ? -5.391 6.596 1.978 1.00 96.88 91 ILE A N 1
ATOM 733 C CA . ILE A 1 91 ? -5.213 7.001 0.585 1.00 96.88 91 ILE A CA 1
ATOM 734 C C . ILE A 1 91 ? -3.866 7.703 0.488 1.00 96.88 91 ILE A C 1
ATOM 736 O O . ILE A 1 91 ? -3.640 8.696 1.179 1.00 96.88 91 ILE A O 1
ATOM 740 N N . GLY A 1 92 ? -2.984 7.190 -0.363 1.00 95.06 92 GLY A N 1
ATOM 741 C CA . GLY A 1 92 ? -1.752 7.874 -0.729 1.00 95.06 92 GLY A CA 1
ATOM 742 C C . GLY A 1 92 ? -1.882 8.562 -2.078 1.00 95.06 92 GLY A C 1
ATOM 743 O O . GLY A 1 92 ? -2.532 8.043 -2.981 1.00 95.06 92 GLY A O 1
ATOM 744 N N . PHE A 1 93 ? -1.246 9.717 -2.212 1.00 93.75 93 PHE A N 1
ATOM 745 C CA . PHE A 1 93 ? -1.031 10.396 -3.483 1.00 93.75 93 PHE A CA 1
ATOM 746 C C . PHE A 1 93 ? 0.462 10.415 -3.756 1.00 93.75 93 PHE A C 1
ATOM 748 O O . PHE A 1 93 ? 1.241 10.766 -2.872 1.00 93.75 93 PHE A O 1
ATOM 755 N N . TRP A 1 94 ? 0.861 10.038 -4.962 1.00 89.81 94 TRP A N 1
ATOM 756 C CA . TRP A 1 94 ? 2.256 10.021 -5.378 1.00 89.81 94 TRP A CA 1
ATOM 757 C C . TRP A 1 94 ? 2.373 10.424 -6.842 1.00 89.81 94 TRP A C 1
ATOM 759 O O . TRP A 1 94 ? 1.401 10.378 -7.602 1.00 89.81 94 TRP A O 1
ATOM 769 N N . ARG A 1 95 ? 3.582 10.816 -7.236 1.00 85.50 95 ARG A N 1
ATOM 770 C CA . ARG A 1 95 ? 3.936 11.045 -8.638 1.00 85.50 95 ARG A CA 1
ATOM 771 C C . ARG A 1 95 ? 4.884 9.963 -9.117 1.00 85.50 95 ARG A C 1
ATOM 773 O O . ARG A 1 95 ? 5.635 9.414 -8.329 1.00 85.50 95 ARG A O 1
ATOM 780 N N . GLN A 1 96 ? 4.825 9.687 -10.410 1.00 79.44 96 GLN A N 1
ATOM 781 C CA . GLN A 1 96 ? 5.837 8.921 -11.123 1.00 79.44 96 GLN A CA 1
ATOM 782 C C . GLN A 1 96 ? 6.727 9.938 -11.846 1.00 79.44 96 GLN A C 1
ATOM 784 O O . GLN A 1 96 ? 6.207 10.721 -12.651 1.00 79.44 96 GLN A O 1
ATOM 789 N N . ILE A 1 97 ? 8.017 9.985 -11.503 1.00 79.69 97 ILE A N 1
ATOM 790 C CA . ILE A 1 97 ? 8.990 10.953 -12.046 1.00 79.69 97 ILE A CA 1
ATOM 791 C C . ILE A 1 97 ? 10.210 10.277 -12.656 1.00 79.69 97 ILE A C 1
ATOM 793 O O . ILE A 1 97 ? 10.620 9.220 -12.132 1.00 79.69 97 ILE A O 1
#

pLDDT: mean 91.28, std 8.18, range [63.78, 98.12]

Foldseek 3Di:
DFDDPVVLVVLVVVLVVLVVVCLVVVAQLVVLVSDDQQDKDKDDDPDPDIDIAGGSVSCNCPVRNVVCNVLNPWDWDWPDWDDDRGVRDIDTDTDTD

Secondary structure (DSSP, 8-state):
----HHHHHHHHHHHHHHHHHHHHHT--GGGGGGS-TT-EEEEEETTTEEEEEESHHHIIIIIIIIIHHTTTT----EEEEEEETTTTEEEEEE---

Sequence (97 aa):
MSYPRAELEEMVERWLQANRDAEVAGDWKPMAELYTPDATYGWNYGDRTEFMAVGRDEIRELALGEEMAGLDGWEYPYEEIVIDEAKGMVIGFWRQI